Protein AF-A0AAN1E279-F1 (afdb_monomer_lite)

Secondary structure (DSSP, 8-state):
--SS-S--SS-S----------SS---SS--HHHHHHHHHHHH-THHHH-HHHHHHHHHHHHHHTT-GGGTTS-HHHHHHHHHHHHH-

Radius of gyration: 24.75 Å; chains: 1; bounding box: 59×36×65 Å

Structure (mmCIF, N/CA/C/O backbone):
data_AF-A0AAN1E279-F1
#
_entry.id   AF-A0AAN1E279-F1
#
loop_
_atom_site.group_PDB
_atom_site.id
_atom_site.type_symbol
_atom_site.label_atom_id
_atom_site.label_alt_id
_atom_site.label_comp_id
_atom_site.label_asym_id
_atom_site.label_entity_id
_atom_site.label_seq_id
_atom_site.pdbx_PDB_ins_code
_atom_site.Cartn_x
_atom_site.Cartn_y
_atom_site.Cartn_z
_atom_site.occupancy
_atom_site.B_iso_or_equiv
_atom_site.auth_seq_id
_atom_site.auth_comp_id
_atom_site.auth_asym_id
_atom_site.auth_atom_id
_atom_site.pdbx_PDB_model_num
ATOM 1 N N . MET A 1 1 ? 46.107 4.371 -54.487 1.00 57.66 1 MET A N 1
ATOM 2 C CA . MET A 1 1 ? 45.308 3.299 -53.857 1.00 57.66 1 MET A CA 1
ATOM 3 C C . MET A 1 1 ? 45.853 3.054 -52.465 1.00 57.66 1 MET A C 1
ATOM 5 O O . MET A 1 1 ? 47.062 2.924 -52.352 1.00 57.66 1 MET A O 1
ATOM 9 N N . ILE A 1 2 ? 44.947 2.920 -51.484 1.00 59.19 2 ILE A N 1
ATOM 10 C CA . ILE A 1 2 ? 45.164 2.758 -50.030 1.00 59.19 2 ILE A CA 1
ATOM 11 C C . ILE A 1 2 ? 45.261 4.128 -49.312 1.00 59.19 2 ILE A C 1
ATOM 13 O O . ILE A 1 2 ? 45.983 5.008 -49.759 1.00 59.19 2 ILE A O 1
ATOM 17 N N . ILE A 1 3 ? 44.530 4.285 -48.197 1.00 58.06 3 ILE A N 1
ATOM 18 C CA . ILE A 1 3 ? 44.473 5.425 -47.241 1.00 58.06 3 ILE A CA 1
ATOM 19 C C . ILE A 1 3 ? 43.392 6.527 -47.433 1.00 58.06 3 ILE A C 1
ATOM 21 O O . ILE A 1 3 ? 43.573 7.643 -46.964 1.00 58.06 3 ILE A O 1
ATOM 25 N N . THR A 1 4 ? 42.213 6.265 -48.012 1.00 51.56 4 THR A N 1
ATOM 26 C CA . THR A 1 4 ? 41.059 7.200 -47.835 1.00 51.56 4 THR A CA 1
ATOM 27 C C . THR A 1 4 ? 39.702 6.530 -47.589 1.00 51.56 4 THR A C 1
ATOM 29 O O . THR A 1 4 ? 38.666 7.177 -47.695 1.00 51.56 4 THR A O 1
ATOM 32 N N . ILE A 1 5 ? 39.675 5.252 -47.199 1.00 57.09 5 ILE A N 1
ATOM 33 C CA . ILE A 1 5 ? 38.430 4.532 -46.865 1.00 57.09 5 ILE A CA 1
ATOM 34 C C . ILE A 1 5 ? 38.428 4.176 -45.374 1.00 57.09 5 ILE A C 1
ATOM 36 O O . ILE A 1 5 ? 38.423 3.008 -45.006 1.00 57.09 5 ILE A O 1
ATOM 40 N N . ALA A 1 6 ? 38.513 5.182 -44.501 1.00 56.94 6 ALA A N 1
ATOM 41 C CA . ALA A 1 6 ? 38.481 4.948 -43.053 1.00 56.94 6 ALA A CA 1
ATOM 42 C C . ALA A 1 6 ? 37.598 5.911 -42.250 1.00 56.94 6 ALA A C 1
ATOM 44 O O . ALA A 1 6 ? 37.615 5.824 -41.031 1.00 56.94 6 ALA A O 1
ATOM 45 N N . LEU A 1 7 ? 36.819 6.812 -42.861 1.00 53.50 7 LEU A N 1
ATOM 46 C CA . LEU A 1 7 ? 36.007 7.768 -42.085 1.00 53.50 7 LEU A CA 1
ATOM 47 C C . LEU A 1 7 ? 34.622 8.034 -42.696 1.00 53.50 7 LEU A C 1
ATOM 49 O O . LEU A 1 7 ? 34.134 9.159 -42.712 1.00 53.50 7 LEU A O 1
ATOM 53 N N . ILE A 1 8 ? 33.955 6.976 -43.158 1.00 59.66 8 ILE A N 1
ATOM 54 C CA . ILE A 1 8 ? 32.489 6.941 -43.227 1.00 59.66 8 ILE A CA 1
ATOM 55 C C . ILE A 1 8 ? 32.047 6.265 -41.930 1.00 59.66 8 ILE A C 1
ATOM 57 O O . ILE A 1 8 ? 32.069 5.044 -41.882 1.00 59.66 8 ILE A O 1
ATOM 61 N N . SER A 1 9 ? 31.742 7.037 -40.876 1.00 53.94 9 SER A N 1
ATOM 62 C CA . SER A 1 9 ? 30.921 6.537 -39.751 1.00 53.94 9 SER A CA 1
ATOM 63 C C . SER A 1 9 ? 30.514 7.542 -38.661 1.00 53.94 9 SER A C 1
ATOM 65 O O . SER A 1 9 ? 29.782 7.122 -37.774 1.00 53.94 9 SER A O 1
ATOM 67 N N . LEU A 1 10 ? 30.921 8.823 -38.647 1.00 55.62 10 LEU A N 1
ATOM 68 C CA . LEU A 1 10 ? 30.763 9.615 -37.403 1.00 55.62 10 LEU A CA 1
ATOM 69 C C . LEU A 1 10 ? 30.100 11.000 -37.457 1.00 55.62 10 LEU A C 1
ATOM 71 O O . LEU A 1 10 ? 30.056 11.635 -36.412 1.00 55.62 10 LEU A O 1
ATOM 75 N N . LEU A 1 11 ? 29.535 11.489 -38.568 1.00 53.69 11 LEU A N 1
ATOM 76 C CA . LEU A 1 11 ? 28.923 12.839 -38.557 1.00 53.69 11 LEU A CA 1
ATOM 77 C C . LEU A 1 11 ? 27.553 12.972 -39.243 1.00 53.69 11 LEU A C 1
ATOM 79 O O . LEU A 1 11 ? 27.174 14.054 -39.682 1.00 53.69 11 LEU A O 1
ATOM 83 N N . SER A 1 12 ? 26.748 11.911 -39.264 1.00 53.97 12 SER A N 1
ATOM 84 C CA . SER A 1 12 ? 25.322 12.015 -39.615 1.00 53.97 12 SER A CA 1
ATOM 85 C C . SER A 1 12 ? 24.450 12.181 -38.368 1.00 53.97 12 SER A C 1
ATOM 87 O O . SER A 1 12 ? 23.631 11.318 -38.085 1.00 53.97 12 SER A O 1
ATOM 89 N N . ALA A 1 13 ? 24.643 13.269 -37.615 1.00 46.66 13 ALA A N 1
ATOM 90 C CA . ALA A 1 13 ? 23.637 13.831 -36.698 1.00 46.66 13 ALA A CA 1
ATOM 91 C C . ALA A 1 13 ? 24.077 15.210 -36.164 1.00 46.66 13 ALA A C 1
ATOM 93 O O . ALA A 1 13 ? 24.134 15.442 -34.958 1.00 46.66 13 ALA A O 1
ATOM 94 N N . CYS A 1 14 ? 24.404 16.147 -37.056 1.00 52.56 14 CYS A N 1
ATOM 95 C CA . CYS A 1 14 ? 24.364 17.565 -36.706 1.00 52.56 14 CYS A CA 1
ATOM 96 C C . CYS A 1 14 ? 22.978 18.124 -37.048 1.00 52.56 14 CYS A C 1
ATOM 98 O O . CYS A 1 14 ? 22.453 17.878 -38.132 1.00 52.56 14 CYS A O 1
ATOM 100 N N . THR A 1 15 ? 22.455 18.918 -36.112 1.00 53.41 15 THR A N 1
ATOM 101 C CA . THR A 1 15 ? 21.221 19.718 -36.156 1.00 53.41 15 THR A CA 1
ATOM 102 C C . THR A 1 15 ? 19.936 18.993 -35.763 1.00 53.41 15 THR A C 1
ATOM 104 O O . THR A 1 15 ? 19.186 18.505 -36.602 1.00 53.41 15 THR A O 1
ATOM 107 N N . ARG A 1 16 ? 19.591 19.094 -34.475 1.00 47.09 16 ARG A N 1
ATOM 108 C CA . ARG A 1 16 ? 18.242 19.520 -34.093 1.00 47.09 16 ARG A CA 1
ATOM 109 C C . ARG A 1 16 ? 18.241 20.152 -32.701 1.00 47.09 16 ARG A C 1
ATOM 111 O O . ARG A 1 16 ? 18.463 19.486 -31.703 1.00 47.09 16 ARG A O 1
ATOM 118 N N . GLU A 1 17 ? 18.060 21.471 -32.717 1.00 46.09 17 GLU A N 1
ATOM 119 C CA . GLU A 1 17 ? 17.365 22.301 -31.729 1.00 46.09 17 GLU A CA 1
ATOM 120 C C . GLU A 1 17 ? 17.466 21.917 -30.241 1.00 46.09 17 GLU A C 1
ATOM 122 O O . GLU A 1 17 ? 16.774 21.041 -29.731 1.00 46.09 17 GLU A O 1
ATOM 127 N N . ASN A 1 18 ? 18.251 22.709 -29.508 1.00 47.12 18 ASN A N 1
ATOM 128 C CA . ASN A 1 18 ? 18.096 22.906 -28.072 1.00 47.12 18 ASN A CA 1
ATOM 129 C C . ASN A 1 18 ? 16.721 23.551 -27.800 1.00 47.12 18 ASN A C 1
ATOM 131 O O . ASN A 1 18 ? 16.610 24.767 -27.643 1.00 47.12 18 ASN A O 1
ATOM 135 N N . SER A 1 19 ? 15.659 22.745 -27.800 1.00 45.62 19 SER A N 1
ATOM 136 C CA . SER A 1 19 ? 14.345 23.152 -27.313 1.00 45.62 19 SER A CA 1
ATOM 137 C C . SER A 1 19 ? 14.363 23.086 -25.789 1.00 45.62 19 SER A C 1
ATOM 139 O O . SER A 1 19 ? 13.927 22.124 -25.162 1.00 45.62 19 SER A O 1
ATOM 141 N N . LEU A 1 20 ? 14.886 24.150 -25.182 1.00 49.91 20 LEU A N 1
ATOM 142 C CA . LEU A 1 20 ? 14.595 24.554 -23.807 1.00 49.91 20 LEU A CA 1
ATOM 143 C C . LEU A 1 20 ? 13.104 24.933 -23.717 1.00 49.91 20 LEU A C 1
ATOM 145 O O . LEU A 1 20 ? 12.742 26.095 -23.565 1.00 49.91 20 LEU A O 1
ATOM 149 N N . LYS A 1 21 ? 12.225 23.944 -23.885 1.00 46.66 21 LYS A N 1
ATOM 150 C CA . LYS A 1 21 ? 10.778 24.030 -23.686 1.00 46.66 21 LYS A CA 1
ATOM 151 C C . LYS A 1 21 ? 10.225 22.637 -23.377 1.00 46.66 21 LYS A C 1
ATOM 153 O O . LYS A 1 21 ? 9.489 22.052 -24.156 1.00 46.66 21 LYS A O 1
ATOM 158 N N . GLU A 1 22 ? 10.511 22.148 -22.177 1.00 46.59 22 GLU A N 1
ATOM 159 C CA . GLU A 1 22 ? 9.608 21.210 -21.500 1.00 46.59 22 GLU A CA 1
ATOM 160 C C . GLU A 1 22 ? 9.344 21.712 -20.073 1.00 46.59 22 GLU A C 1
ATOM 162 O O . GLU A 1 22 ? 9.638 21.064 -19.079 1.00 46.59 22 GLU A O 1
ATOM 167 N N . ASN A 1 23 ? 8.825 22.943 -19.963 1.00 52.50 23 ASN A N 1
ATOM 168 C CA . ASN A 1 23 ? 8.186 23.427 -18.734 1.00 52.50 23 ASN A CA 1
ATOM 169 C C . ASN A 1 23 ? 6.660 23.260 -18.762 1.00 52.50 23 ASN A C 1
ATOM 171 O O . ASN A 1 23 ? 5.997 23.569 -17.785 1.00 52.50 23 ASN A O 1
ATOM 175 N N . GLN A 1 24 ? 6.051 22.775 -19.841 1.00 53.59 24 GLN A N 1
ATOM 176 C CA . GLN A 1 24 ? 4.596 22.646 -19.896 1.00 53.59 24 GLN A CA 1
ATOM 177 C C . GLN A 1 24 ? 4.236 21.505 -20.835 1.00 53.59 24 GLN A C 1
ATOM 179 O O . GLN A 1 24 ? 4.151 21.745 -22.031 1.00 53.59 24 GLN A O 1
ATOM 184 N N . ASN A 1 25 ? 4.087 20.283 -20.304 1.00 49.97 25 ASN A N 1
ATOM 185 C CA . ASN A 1 25 ? 3.010 19.344 -20.659 1.00 49.97 25 ASN A CA 1
ATOM 186 C C . ASN A 1 25 ? 3.267 17.920 -20.111 1.00 49.97 25 ASN A C 1
ATOM 188 O O . ASN A 1 25 ? 3.711 17.043 -20.840 1.00 49.97 25 ASN A O 1
ATOM 192 N N . LYS A 1 26 ? 2.895 17.646 -18.856 1.00 46.78 26 LYS A N 1
ATOM 193 C CA . LYS A 1 26 ? 2.374 16.317 -18.478 1.00 46.78 26 LYS A CA 1
ATOM 194 C C . LYS A 1 26 ? 1.152 16.473 -17.581 1.00 46.78 26 LYS A C 1
ATOM 196 O O . LYS A 1 26 ? 1.111 16.033 -16.441 1.00 46.78 26 LYS A O 1
ATOM 201 N N . ARG A 1 27 ? 0.125 17.122 -18.129 1.00 57.06 27 ARG A N 1
ATOM 202 C CA . ARG A 1 27 ? -1.266 16.878 -17.737 1.00 57.06 27 ARG A CA 1
ATOM 203 C C . ARG A 1 27 ? -1.890 16.075 -18.880 1.00 57.06 27 ARG A C 1
ATOM 205 O O . ARG A 1 27 ? -2.642 16.605 -19.681 1.00 57.06 27 ARG A O 1
ATOM 212 N N . SER A 1 28 ? -1.443 14.830 -19.034 1.00 56.69 28 SER A N 1
ATOM 213 C CA . SER A 1 28 ? -1.817 13.944 -20.141 1.00 56.69 28 SER A CA 1
ATOM 214 C C . SER A 1 28 ? -1.544 12.501 -19.722 1.00 56.69 28 SER A C 1
ATOM 216 O O . SER A 1 28 ? -0.398 12.059 -19.760 1.00 56.69 28 SER A O 1
ATOM 218 N N . GLY A 1 29 ? -2.598 11.795 -19.313 1.00 61.44 29 GLY A N 1
ATOM 219 C CA . GLY A 1 29 ? -2.538 10.431 -18.791 1.00 61.44 29 GLY A CA 1
ATOM 220 C C . GLY A 1 29 ? -2.474 10.417 -17.268 1.00 61.44 29 GLY A C 1
ATOM 221 O O . GLY A 1 29 ? -1.571 10.988 -16.660 1.00 61.44 29 GLY A O 1
ATOM 222 N N . GLU A 1 30 ? -3.463 9.793 -16.644 1.00 68.69 30 GLU A N 1
ATOM 223 C CA . GLU A 1 30 ? -3.375 9.440 -15.235 1.00 68.69 30 GLU A CA 1
ATOM 224 C C . GLU A 1 30 ? -2.171 8.502 -15.045 1.00 68.69 30 GLU A C 1
ATOM 226 O O . GLU A 1 30 ? -1.972 7.591 -15.847 1.00 68.69 30 GLU A O 1
ATOM 231 N N . SER A 1 31 ? -1.316 8.754 -14.046 1.00 89.88 31 SER A N 1
ATOM 232 C CA . SER A 1 31 ? -0.198 7.843 -13.761 1.00 89.88 31 SER A CA 1
ATOM 233 C C . SER A 1 31 ? -0.764 6.456 -13.466 1.00 89.88 31 SER A C 1
ATOM 235 O O . SER A 1 31 ? -1.728 6.358 -12.706 1.00 89.88 31 SER A O 1
ATOM 237 N N . GLN A 1 32 ? -0.165 5.394 -14.015 1.00 92.44 32 GLN A N 1
ATOM 238 C CA . GLN A 1 32 ? -0.616 4.020 -13.761 1.00 92.44 32 GLN A CA 1
ATOM 239 C C . GLN A 1 32 ? -0.710 3.732 -12.255 1.00 92.44 32 GLN A C 1
ATOM 241 O O . GLN A 1 32 ? -1.656 3.099 -11.811 1.00 92.44 32 GLN A O 1
ATOM 246 N N . ALA A 1 33 ? 0.191 4.307 -11.451 1.00 92.31 33 ALA A N 1
ATOM 247 C CA . ALA A 1 33 ? 0.141 4.192 -9.995 1.00 92.31 33 ALA A CA 1
ATOM 248 C C . ALA A 1 33 ? -1.129 4.803 -9.370 1.00 92.31 33 ALA A C 1
ATOM 250 O O . ALA A 1 33 ? -1.613 4.304 -8.361 1.00 92.31 33 ALA A O 1
ATOM 251 N N . ILE A 1 34 ? -1.681 5.872 -9.955 1.00 94.81 34 ILE A N 1
ATOM 252 C CA . ILE A 1 34 ? -2.932 6.487 -9.487 1.00 94.81 34 ILE A CA 1
ATOM 253 C C . ILE A 1 34 ? -4.124 5.616 -9.899 1.00 94.81 34 ILE A C 1
ATOM 255 O O . ILE A 1 34 ? -5.010 5.400 -9.078 1.00 94.81 34 ILE A O 1
ATOM 259 N N . VAL A 1 35 ? -4.122 5.073 -11.123 1.00 96.50 35 VAL A N 1
ATOM 260 C CA . VAL A 1 35 ? -5.159 4.133 -11.591 1.00 96.50 35 VAL A CA 1
ATOM 261 C C . VAL A 1 35 ? -5.204 2.899 -10.689 1.00 96.50 35 VAL A C 1
ATOM 263 O O . VAL A 1 35 ? -6.263 2.530 -10.192 1.00 96.50 35 VAL A O 1
ATOM 266 N N . ASP A 1 36 ? -4.040 2.320 -10.413 1.00 97.19 36 ASP A N 1
ATOM 267 C CA . ASP A 1 36 ? -3.865 1.173 -9.528 1.00 97.19 36 ASP A CA 1
ATOM 268 C C . ASP A 1 36 ? -4.339 1.467 -8.095 1.00 97.19 36 ASP A C 1
ATOM 270 O O . ASP A 1 36 ? -5.081 0.679 -7.510 1.00 97.19 36 ASP A O 1
ATOM 274 N N . ALA A 1 37 ? -3.952 2.615 -7.527 1.00 96.56 37 ALA A N 1
ATOM 275 C CA . ALA A 1 37 ? -4.389 3.009 -6.190 1.00 96.56 37 ALA A CA 1
ATOM 276 C C . ALA A 1 37 ? -5.910 3.215 -6.129 1.00 96.56 37 ALA A C 1
ATOM 278 O O . ALA A 1 37 ? -6.562 2.761 -5.192 1.00 96.56 37 ALA A O 1
ATOM 279 N N . ARG A 1 38 ? -6.499 3.862 -7.143 1.00 96.50 38 ARG A N 1
ATOM 280 C CA . ARG A 1 38 ? -7.955 4.038 -7.230 1.00 96.50 38 ARG A CA 1
ATOM 281 C C . ARG A 1 38 ? -8.686 2.708 -7.327 1.00 96.50 38 ARG A C 1
ATOM 283 O O . ARG A 1 38 ? -9.729 2.574 -6.693 1.00 96.50 38 ARG A O 1
ATOM 290 N N . GLN A 1 39 ? -8.156 1.753 -8.090 1.00 97.88 39 GLN A N 1
ATOM 291 C CA . GLN A 1 39 ? -8.727 0.412 -8.172 1.00 97.88 39 GLN A CA 1
ATOM 292 C C . GLN A 1 39 ? -8.751 -0.237 -6.786 1.00 97.88 39 GLN A C 1
ATOM 294 O O . GLN A 1 39 ? -9.817 -0.630 -6.322 1.00 97.88 39 GLN A O 1
ATOM 299 N N . PHE A 1 40 ? -7.611 -0.247 -6.089 1.00 98.31 40 PHE A N 1
ATOM 300 C CA . PHE A 1 40 ? -7.511 -0.797 -4.737 1.00 98.31 40 PHE A CA 1
ATOM 301 C C . PHE A 1 40 ? -8.524 -0.159 -3.775 1.00 98.31 40 PHE A C 1
ATOM 303 O O . PHE A 1 40 ? -9.292 -0.859 -3.123 1.00 98.31 40 PHE A O 1
ATOM 310 N N . PHE A 1 41 ? -8.597 1.173 -3.720 1.00 97.81 41 PHE A N 1
ATOM 311 C CA . PHE A 1 41 ? -9.527 1.844 -2.808 1.00 97.81 41 PHE A CA 1
ATOM 312 C C . PHE A 1 41 ? -11.002 1.747 -3.225 1.00 97.81 41 PHE A C 1
ATOM 314 O O . PHE A 1 41 ? -11.884 1.957 -2.394 1.00 97.81 41 PHE A O 1
ATOM 321 N N . SER A 1 42 ? -11.287 1.431 -4.491 1.00 97.62 42 SER A N 1
ATOM 322 C CA . SER A 1 42 ? -12.650 1.114 -4.934 1.00 97.62 42 SER A CA 1
ATOM 323 C C . SER A 1 42 ? -13.090 -0.268 -4.444 1.00 97.62 42 SER A C 1
ATOM 325 O O . SER A 1 42 ? -14.268 -0.458 -4.153 1.00 97.62 42 SER A O 1
ATOM 327 N N . GLU A 1 43 ? -12.155 -1.216 -4.335 1.00 97.81 43 GLU A N 1
ATOM 328 C CA . GLU A 1 43 ? -12.392 -2.556 -3.781 1.00 97.81 43 GLU A CA 1
ATOM 329 C C . GLU A 1 43 ? -12.399 -2.565 -2.245 1.00 97.81 43 GLU A C 1
ATOM 331 O O . GLU A 1 43 ? -13.139 -3.343 -1.644 1.00 97.81 43 GLU A O 1
ATOM 336 N N . HIS A 1 44 ? -11.641 -1.659 -1.622 1.00 96.94 44 HIS A N 1
ATOM 337 C CA . HIS A 1 44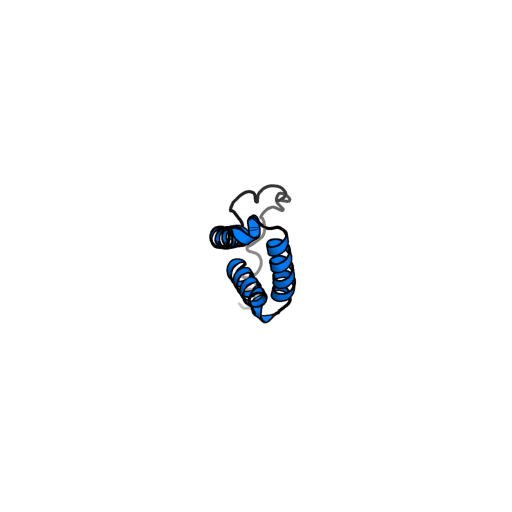 ? -11.498 -1.532 -0.170 1.00 96.94 44 HIS A CA 1
ATOM 338 C C . HIS A 1 44 ? -11.887 -0.129 0.342 1.00 96.94 44 HIS A C 1
ATOM 340 O O . HIS A 1 44 ? -11.029 0.639 0.805 1.00 96.94 44 HIS A O 1
ATOM 346 N N . PRO A 1 45 ? -13.177 0.254 0.259 1.00 97.25 45 PRO A N 1
ATOM 347 C CA . PRO A 1 45 ? -13.645 1.586 0.644 1.00 97.25 45 PRO A CA 1
ATOM 348 C C . PRO A 1 45 ? -13.495 1.890 2.146 1.00 97.25 45 PRO A C 1
ATOM 350 O O . PRO A 1 45 ? -13.564 3.056 2.551 1.00 97.25 45 PRO A O 1
ATOM 353 N N . GLU A 1 46 ? -13.271 0.877 2.988 1.00 96.44 46 GLU A N 1
ATOM 354 C CA . GLU A 1 46 ? -13.011 1.021 4.422 1.00 96.44 46 GLU A CA 1
ATOM 355 C C . GLU A 1 46 ? -11.776 1.881 4.719 1.00 96.44 46 GLU A C 1
ATOM 357 O O . GLU A 1 46 ? -11.784 2.633 5.696 1.00 96.44 46 GLU A O 1
ATOM 362 N N . TYR A 1 47 ? -10.762 1.850 3.848 1.00 96.69 47 TYR A N 1
ATOM 363 C CA . TYR A 1 47 ? -9.551 2.661 3.997 1.00 96.69 47 TYR A CA 1
ATOM 364 C C . TYR A 1 47 ? -9.744 4.121 3.587 1.00 96.69 47 TYR A C 1
ATOM 366 O O . TYR A 1 47 ? -8.972 4.963 4.018 1.00 96.69 47 TYR A O 1
ATOM 374 N N . ILE A 1 48 ? -10.768 4.447 2.790 1.00 95.75 48 ILE A N 1
ATOM 375 C CA . ILE A 1 48 ? -11.158 5.847 2.541 1.00 95.75 48 ILE A CA 1
ATOM 376 C C . ILE A 1 48 ? -12.063 6.353 3.670 1.00 95.75 48 ILE A C 1
ATOM 378 O O . ILE A 1 48 ? -12.038 7.525 4.037 1.00 95.75 48 ILE A O 1
ATOM 382 N N . SER A 1 49 ? -12.905 5.472 4.208 1.00 96.31 49 SER A N 1
ATOM 383 C CA . SER A 1 49 ? -13.963 5.856 5.146 1.00 96.31 49 SER A CA 1
ATOM 384 C C . SER A 1 49 ? -13.477 5.985 6.594 1.00 96.31 49 SER A C 1
ATOM 386 O O . SER A 1 49 ? -14.168 6.588 7.415 1.00 96.31 49 SER A O 1
ATOM 388 N N . SER A 1 50 ? -12.311 5.421 6.926 1.00 97.62 50 SER A N 1
ATOM 389 C CA . SER A 1 50 ? -11.742 5.423 8.275 1.00 97.62 50 SER A CA 1
ATOM 390 C C . SER A 1 50 ? -10.290 5.887 8.268 1.00 97.62 50 SER A C 1
ATOM 392 O O . SER A 1 50 ? -9.401 5.156 7.833 1.00 97.62 50 SER A O 1
ATOM 394 N N . ALA A 1 51 ? -10.045 7.063 8.849 1.00 96.50 51 ALA A N 1
ATOM 395 C CA . ALA A 1 51 ? -8.697 7.611 9.004 1.00 96.50 51 ALA A CA 1
ATOM 396 C C . ALA A 1 51 ? -7.769 6.681 9.809 1.00 96.50 51 ALA A C 1
ATOM 398 O O . ALA A 1 51 ? -6.573 6.620 9.546 1.00 96.50 51 ALA A O 1
ATOM 399 N N . GLU A 1 52 ? -8.312 5.919 10.767 1.00 97.44 52 GLU A N 1
ATOM 400 C CA . GLU A 1 52 ? -7.525 4.945 11.532 1.00 97.44 52 GLU A CA 1
ATOM 401 C C . GLU A 1 52 ? -7.029 3.799 10.638 1.00 97.44 52 GLU A C 1
ATOM 403 O O . GLU A 1 52 ? -5.871 3.391 10.731 1.00 97.44 52 GLU A O 1
ATOM 408 N N . LEU A 1 53 ? -7.898 3.268 9.771 1.00 97.19 53 LEU A N 1
ATOM 409 C CA . LEU A 1 53 ? -7.519 2.199 8.848 1.00 97.19 53 LEU A CA 1
ATOM 410 C C . LEU A 1 53 ? -6.576 2.721 7.763 1.00 97.19 53 LEU A C 1
ATOM 412 O O . LEU A 1 53 ? -5.599 2.045 7.447 1.00 97.19 53 LEU A O 1
ATOM 416 N N . GLU A 1 54 ? -6.832 3.921 7.239 1.00 97.50 54 GLU A N 1
ATOM 417 C CA . GLU A 1 54 ? -5.951 4.606 6.290 1.00 97.50 54 GLU A CA 1
ATOM 418 C C . GLU A 1 54 ? -4.530 4.744 6.852 1.00 97.50 54 GLU A C 1
ATOM 420 O O . GLU A 1 54 ? -3.557 4.353 6.207 1.00 97.50 54 GLU A O 1
ATOM 425 N N . GLU A 1 55 ? -4.405 5.242 8.087 1.00 97.88 55 GLU A N 1
ATOM 426 C CA . GLU A 1 55 ? -3.113 5.442 8.739 1.00 97.88 55 GLU A CA 1
ATOM 427 C C . GLU A 1 55 ? -2.381 4.114 8.957 1.00 97.88 55 GLU A C 1
ATOM 429 O O . GLU A 1 55 ? -1.178 4.013 8.692 1.00 97.88 55 GLU A O 1
ATOM 434 N N . LYS A 1 56 ? -3.094 3.075 9.410 1.00 97.75 56 LYS A N 1
ATOM 435 C CA . LYS A 1 56 ? -2.529 1.728 9.557 1.00 97.75 56 LYS A CA 1
ATOM 436 C C . LYS A 1 56 ? -2.000 1.208 8.218 1.00 97.75 56 LYS A C 1
ATOM 438 O O . LYS A 1 56 ? -0.857 0.756 8.157 1.00 97.75 56 LYS A O 1
ATOM 443 N N . LEU A 1 57 ? -2.778 1.337 7.143 1.00 98.00 57 LEU A N 1
ATOM 444 C CA . LEU A 1 57 ? -2.377 0.891 5.805 1.00 98.00 57 LEU A CA 1
ATOM 445 C C . LEU A 1 57 ? -1.162 1.662 5.301 1.00 98.00 57 LEU A C 1
ATOM 447 O O . LEU A 1 57 ? -0.221 1.058 4.792 1.00 98.00 57 LEU A O 1
ATOM 451 N N . TYR A 1 58 ? -1.140 2.979 5.501 1.00 97.25 58 TYR A N 1
ATOM 452 C CA . TYR A 1 58 ? -0.006 3.817 5.132 1.00 97.25 58 TYR A CA 1
ATOM 453 C C . TYR A 1 58 ? 1.284 3.400 5.853 1.00 97.25 58 TYR A C 1
ATOM 455 O O . TYR A 1 58 ? 2.351 3.362 5.239 1.00 97.25 58 TYR A O 1
ATOM 463 N N . ARG A 1 59 ? 1.208 3.050 7.143 1.00 97.56 59 ARG A N 1
ATOM 464 C CA . ARG A 1 59 ? 2.371 2.590 7.923 1.00 97.56 59 ARG A CA 1
ATOM 465 C C . ARG A 1 59 ? 2.943 1.277 7.393 1.00 97.56 59 ARG A C 1
ATOM 467 O O . ARG A 1 59 ? 4.165 1.155 7.303 1.00 97.56 59 ARG A O 1
ATOM 474 N N . GLU A 1 60 ? 2.094 0.321 7.027 1.00 97.50 60 GLU A N 1
ATOM 475 C CA . GLU A 1 60 ? 2.556 -0.925 6.405 1.00 97.50 60 GLU A CA 1
ATOM 476 C C . GLU A 1 60 ? 3.105 -0.679 5.001 1.00 97.50 60 GLU A C 1
ATOM 478 O O . GLU A 1 60 ? 4.196 -1.145 4.673 1.00 97.50 60 GLU A O 1
ATOM 483 N N . PHE A 1 61 ? 2.434 0.155 4.211 1.00 97.19 61 PHE A N 1
ATOM 484 C CA . PHE A 1 61 ? 2.887 0.547 2.880 1.00 97.19 61 PHE A CA 1
ATOM 485 C C . PHE A 1 61 ? 4.266 1.213 2.893 1.00 97.19 61 PHE A C 1
ATOM 487 O O . PHE A 1 61 ? 5.149 0.866 2.100 1.00 97.19 61 PHE A O 1
ATOM 494 N N . ALA A 1 62 ? 4.507 2.113 3.847 1.00 96.94 62 ALA A N 1
ATOM 495 C CA . ALA A 1 62 ? 5.808 2.740 4.036 1.00 96.94 62 ALA A CA 1
ATOM 496 C C . ALA A 1 62 ? 6.909 1.710 4.336 1.00 96.94 62 ALA A C 1
ATOM 498 O O . ALA A 1 62 ? 8.042 1.901 3.910 1.00 96.94 62 ALA A O 1
ATOM 499 N N . GLN A 1 63 ? 6.599 0.600 5.010 1.00 96.00 63 GLN A N 1
ATOM 500 C CA . GLN A 1 63 ? 7.564 -0.480 5.225 1.00 96.00 63 GLN A CA 1
ATOM 501 C C . GLN A 1 63 ? 7.742 -1.340 3.968 1.00 96.00 63 GLN A C 1
ATOM 503 O O . GLN A 1 63 ? 8.875 -1.623 3.582 1.00 96.00 63 GLN A O 1
ATOM 508 N N . VAL A 1 64 ? 6.649 -1.736 3.308 1.00 95.69 64 VAL A N 1
ATOM 509 C CA . VAL A 1 64 ? 6.670 -2.590 2.105 1.00 95.69 64 VAL A CA 1
ATOM 510 C C . VAL A 1 64 ? 7.498 -1.945 0.992 1.00 95.69 64 VAL A C 1
ATOM 512 O O . VAL A 1 64 ? 8.319 -2.616 0.371 1.00 95.69 64 VAL A O 1
ATOM 515 N N . THR A 1 65 ? 7.374 -0.632 0.795 1.00 93.75 65 THR A N 1
ATOM 516 C CA . THR A 1 65 ? 8.136 0.107 -0.230 1.00 93.75 65 THR A CA 1
ATOM 517 C C . THR A 1 65 ? 9.646 0.174 0.029 1.00 93.75 65 THR A C 1
ATOM 519 O O . THR A 1 65 ? 10.408 0.474 -0.890 1.00 93.75 65 THR A O 1
ATOM 522 N N . THR A 1 66 ? 10.113 -0.146 1.243 1.00 95.38 66 THR A N 1
ATOM 523 C CA . THR A 1 66 ? 11.555 -0.234 1.547 1.00 95.38 66 THR A CA 1
ATOM 524 C C . THR A 1 66 ? 12.168 -1.588 1.199 1.00 95.38 66 THR A C 1
ATOM 526 O O . THR A 1 66 ? 13.393 -1.700 1.133 1.00 95.38 66 THR A O 1
ATOM 529 N N . VAL A 1 67 ? 11.352 -2.618 0.954 1.00 95.00 67 VAL A N 1
ATOM 530 C CA . VAL A 1 67 ? 11.827 -3.974 0.663 1.00 95.00 67 VAL A CA 1
ATOM 531 C C . VAL A 1 67 ? 12.305 -4.049 -0.795 1.00 95.00 67 VAL A C 1
ATOM 533 O O . VAL A 1 67 ? 11.492 -3.915 -1.712 1.00 95.00 67 VAL A O 1
ATOM 536 N N . PRO A 1 68 ? 13.598 -4.329 -1.062 1.00 93.56 68 PRO A N 1
ATOM 537 C CA . PRO A 1 68 ? 14.141 -4.289 -2.424 1.00 93.56 68 PRO A CA 1
ATOM 538 C C . PRO A 1 68 ? 13.458 -5.248 -3.407 1.00 93.56 68 PRO A C 1
ATOM 540 O O . PRO A 1 68 ? 13.359 -4.941 -4.591 1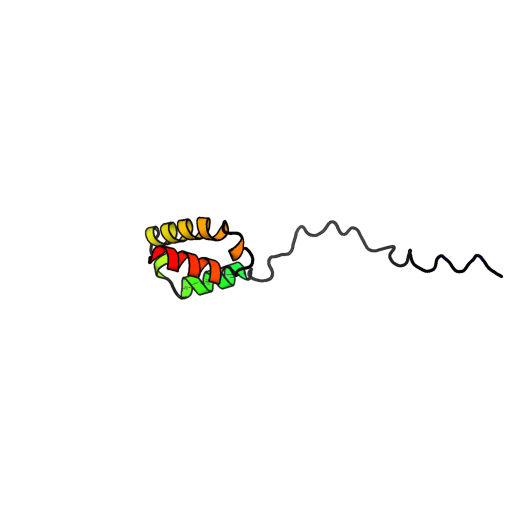.00 93.56 68 PRO A O 1
ATOM 543 N N . ALA A 1 69 ? 12.957 -6.386 -2.918 1.00 93.69 69 ALA A N 1
ATOM 544 C CA . ALA A 1 69 ? 12.251 -7.376 -3.731 1.00 93.69 69 ALA A CA 1
ATOM 545 C C . ALA A 1 69 ? 10.924 -6.858 -4.316 1.00 93.69 69 ALA A C 1
ATOM 547 O O . ALA A 1 69 ? 10.439 -7.415 -5.297 1.00 93.69 69 ALA A O 1
ATOM 548 N N . TYR A 1 70 ? 10.345 -5.799 -3.740 1.00 92.88 70 TYR A N 1
ATOM 549 C CA . TYR A 1 70 ? 9.060 -5.237 -4.165 1.00 92.88 70 TYR A CA 1
ATOM 550 C C . TYR A 1 70 ? 9.207 -3.971 -5.012 1.00 92.88 70 TYR A C 1
ATOM 552 O O . TYR A 1 70 ? 8.214 -3.401 -5.448 1.00 92.88 70 TYR A O 1
ATOM 560 N N . LYS A 1 71 ? 10.440 -3.533 -5.289 1.00 88.50 71 LYS A N 1
ATOM 561 C 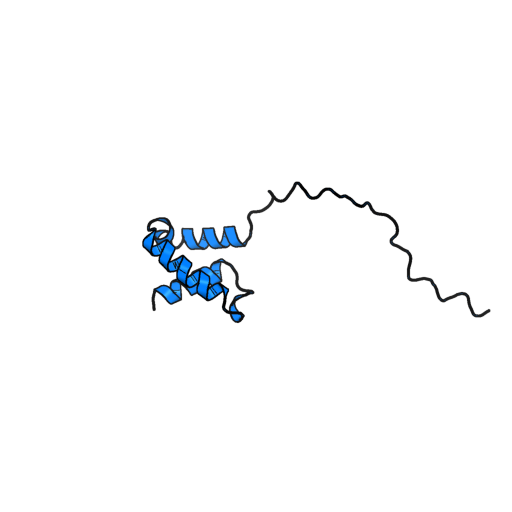CA . LYS A 1 71 ? 10.723 -2.274 -5.990 1.00 88.50 71 LYS A CA 1
ATOM 562 C C . LYS A 1 71 ? 10.085 -2.179 -7.382 1.00 88.50 71 LYS A C 1
ATOM 564 O O . LYS A 1 71 ? 9.715 -1.091 -7.807 1.00 88.50 71 LYS A O 1
ATOM 569 N N . GLU A 1 72 ? 9.964 -3.312 -8.067 1.00 90.94 72 GLU A N 1
ATOM 570 C CA . GLU A 1 72 ? 9.414 -3.403 -9.426 1.00 90.94 72 GLU A CA 1
ATOM 571 C C . GLU A 1 72 ? 7.921 -3.792 -9.441 1.00 90.94 72 GLU A C 1
ATOM 573 O O . GLU A 1 72 ? 7.355 -4.025 -10.508 1.00 90.94 72 GLU A O 1
ATOM 578 N N . MET A 1 73 ? 7.274 -3.906 -8.273 1.00 95.25 73 MET A N 1
ATOM 579 C CA . MET A 1 73 ? 5.848 -4.237 -8.178 1.00 95.25 73 MET A CA 1
ATOM 580 C C . MET A 1 73 ? 4.961 -3.026 -8.473 1.00 95.25 73 MET A C 1
ATOM 582 O O . MET A 1 73 ? 5.346 -1.876 -8.254 1.00 95.25 73 MET A O 1
ATOM 586 N N . SER A 1 74 ? 3.745 -3.289 -8.959 1.00 96.81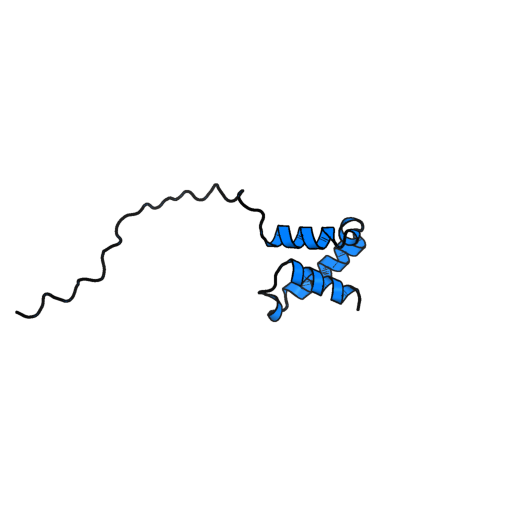 74 SER A N 1
ATOM 587 C CA . SER A 1 74 ? 2.766 -2.230 -9.210 1.00 96.81 74 SER A CA 1
ATOM 588 C C . SER A 1 74 ? 2.252 -1.616 -7.905 1.00 96.81 74 SER A C 1
ATOM 590 O O . SER A 1 74 ? 2.308 -2.237 -6.841 1.00 96.81 74 SER A O 1
ATOM 592 N N . MET A 1 75 ? 1.694 -0.404 -7.978 1.00 97.31 75 MET A N 1
ATOM 593 C CA . MET A 1 75 ? 1.117 0.252 -6.797 1.00 97.31 75 MET A CA 1
ATOM 594 C C . MET A 1 75 ? 0.003 -0.602 -6.176 1.00 97.31 75 MET A C 1
ATOM 596 O O . MET A 1 75 ? -0.077 -0.722 -4.957 1.00 97.31 75 MET A O 1
ATOM 600 N N . TYR A 1 76 ? -0.803 -1.258 -7.015 1.00 97.94 76 TYR A N 1
ATOM 601 C CA . TYR A 1 76 ? -1.853 -2.170 -6.568 1.00 97.94 76 TYR A CA 1
ATOM 602 C C . TYR A 1 76 ? -1.275 -3.336 -5.755 1.00 97.94 76 TYR A C 1
ATOM 604 O O . TYR A 1 76 ? -1.732 -3.613 -4.651 1.00 97.94 76 TYR A O 1
ATOM 612 N N . GLN A 1 77 ? -0.224 -3.986 -6.265 1.00 97.81 77 GLN A N 1
ATOM 613 C CA . GLN A 1 77 ? 0.433 -5.099 -5.572 1.00 97.81 77 GLN A CA 1
ATOM 614 C C . GLN A 1 77 ? 1.029 -4.664 -4.231 1.00 97.81 77 GLN A C 1
ATOM 616 O O . GLN A 1 77 ? 0.883 -5.371 -3.237 1.00 97.81 77 GLN A O 1
ATOM 621 N N . LEU A 1 78 ? 1.661 -3.489 -4.183 1.00 97.69 78 LEU A N 1
ATOM 622 C CA . LEU A 1 78 ? 2.215 -2.942 -2.946 1.00 97.69 78 LEU A CA 1
ATOM 623 C C . LEU A 1 78 ? 1.121 -2.684 -1.898 1.00 97.69 78 LEU A C 1
ATOM 625 O O . LEU A 1 78 ? 1.317 -3.003 -0.725 1.00 97.69 78 LEU A O 1
ATOM 629 N N . LEU A 1 79 ? -0.036 -2.155 -2.305 1.00 97.88 79 LEU A N 1
ATOM 630 C CA . LEU A 1 79 ? -1.181 -1.927 -1.416 1.00 97.88 79 LEU A CA 1
ATOM 631 C C . LEU A 1 79 ? -1.790 -3.241 -0.907 1.00 97.88 79 LEU A C 1
ATOM 633 O O . LEU A 1 79 ? -2.027 -3.362 0.292 1.00 97.88 79 LEU A O 1
ATOM 637 N N . VAL A 1 80 ? -1.943 -4.249 -1.773 1.00 97.88 80 VAL A N 1
ATOM 638 C CA . VAL A 1 80 ? -2.421 -5.589 -1.383 1.00 97.88 80 VAL A CA 1
ATOM 639 C C . VAL A 1 80 ? -1.492 -6.240 -0.356 1.00 97.88 80 VAL A C 1
ATOM 641 O O . VAL A 1 80 ? -1.960 -6.740 0.662 1.00 97.88 80 VAL A O 1
ATOM 644 N N . ILE A 1 81 ? -0.172 -6.189 -0.563 1.00 97.38 81 ILE A N 1
ATOM 645 C CA . ILE A 1 81 ? 0.797 -6.721 0.414 1.00 97.38 81 ILE A CA 1
ATOM 646 C C . ILE A 1 81 ? 0.697 -5.960 1.743 1.00 97.38 81 ILE A C 1
ATOM 648 O O . ILE A 1 81 ? 0.787 -6.554 2.814 1.00 97.38 81 ILE A O 1
ATOM 652 N N . SER A 1 82 ? 0.506 -4.642 1.688 1.00 97.38 82 SER A N 1
ATOM 653 C CA . SER A 1 82 ? 0.376 -3.812 2.891 1.00 97.38 82 SER A CA 1
ATOM 654 C C . SER A 1 82 ? -0.877 -4.165 3.692 1.00 97.38 82 SER A C 1
ATOM 656 O O . SER A 1 82 ? -0.818 -4.250 4.914 1.00 97.38 82 SER A O 1
ATOM 658 N N . GLN A 1 83 ? -1.995 -4.417 3.009 1.00 97.25 83 GLN A N 1
ATOM 659 C CA . GLN A 1 83 ? -3.226 -4.903 3.625 1.00 97.25 83 GLN A CA 1
ATOM 660 C C . GLN A 1 83 ? -3.047 -6.296 4.237 1.00 97.25 83 GLN A C 1
ATOM 662 O O . GLN A 1 83 ? -3.453 -6.503 5.377 1.00 97.25 83 GLN A O 1
ATOM 667 N N . ASP A 1 84 ? -2.414 -7.229 3.523 1.00 96.44 84 ASP A N 1
ATOM 668 C CA . ASP A 1 84 ? -2.166 -8.588 4.022 1.00 96.44 84 ASP A CA 1
ATOM 669 C C . ASP A 1 84 ? -1.377 -8.569 5.342 1.00 96.44 84 ASP A C 1
ATOM 671 O O . ASP A 1 84 ? -1.734 -9.260 6.300 1.00 96.44 84 ASP A O 1
ATOM 675 N N . ARG A 1 85 ? -0.373 -7.685 5.440 1.00 95.06 85 ARG A N 1
ATOM 676 C CA . ARG A 1 85 ? 0.419 -7.462 6.662 1.00 95.06 85 ARG A CA 1
ATOM 677 C C .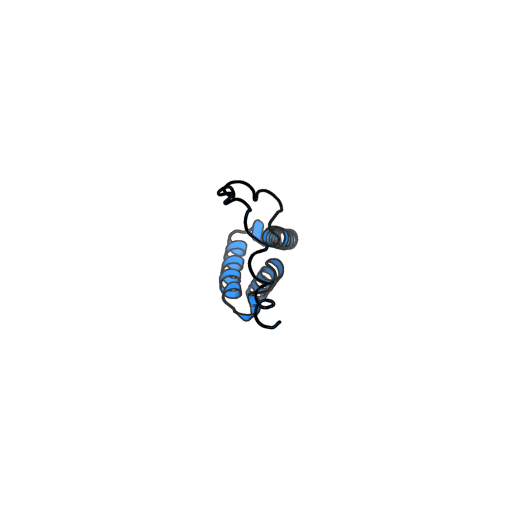 ARG A 1 85 ? -0.356 -6.816 7.810 1.00 95.06 85 ARG A C 1
ATOM 679 O O . ARG A 1 85 ? 0.056 -6.968 8.951 1.00 95.06 85 ARG A O 1
ATOM 686 N N . LEU A 1 86 ? -1.444 -6.095 7.536 1.00 92.62 86 LEU A N 1
ATOM 687 C CA . LEU A 1 86 ? -2.312 -5.551 8.586 1.00 92.62 86 LEU A CA 1
ATOM 688 C C . LEU A 1 86 ? -3.233 -6.600 9.203 1.00 92.62 86 LEU A C 1
ATOM 690 O O . 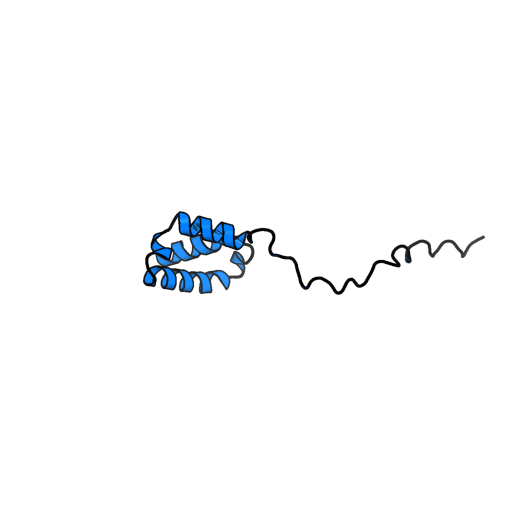LEU A 1 86 ? -3.661 -6.441 10.345 1.00 92.62 86 LEU A O 1
ATOM 694 N N . THR A 1 87 ? -3.612 -7.612 8.424 1.00 85.00 87 THR A N 1
ATOM 695 C CA . THR A 1 87 ? -4.580 -8.636 8.837 1.00 85.00 87 THR A CA 1
ATOM 696 C C . THR A 1 87 ? -3.951 -9.843 9.536 1.00 85.00 87 THR A C 1
ATOM 698 O O . THR A 1 87 ? -4.693 -10.686 10.041 1.00 85.00 87 THR A O 1
ATOM 701 N N . HIS A 1 88 ? -2.618 -9.917 9.580 1.00 72.25 88 HIS A N 1
ATOM 702 C CA . HIS A 1 88 ? -1.828 -10.965 10.235 1.00 72.25 88 HIS A CA 1
ATOM 703 C C . HIS A 1 88 ? -1.137 -10.437 11.495 1.00 72.25 88 HIS A C 1
ATOM 705 O O . HIS A 1 88 ? -1.073 -11.204 12.484 1.00 72.25 88 HIS A O 1
#

pLDDT: mean 81.11, std 20.5, range [45.62, 98.31]

Organism: Escherichia coli O157:H7 (NCBI:txid83334)

Sequence (88 aa):
MIITIALISLLSACTRENSLKENQNKRSGESQAIVDARQFFSEHPEYISSAELEEKLYREFAQVTTVPAYKEMSMYQLLVISQDRLTH

Foldseek 3Di:
DDDDPDPPDPPPDDDDDPPPDPPDDDPDDDPQLVVLVVVQCVVVVVLVVDVVNVVQLVVLLVVLCVDPVCVPPHNNVSSVVSVVVSVD